Protein AF-A0A9E2U8G6-F1 (afdb_monomer)

Sequence (131 aa):
MFPAGPPAAVTLYTIAPEKMLGWTRAPSREARPFLPARYAEIPEIGRLTGRGNTVNLESVVRLTPDLVLDVGDTTATYVSLADRVQEQTGVPAVLIGGRLIATPTTLRTVGAVVGASERAEALARYAEAVL

Mean predicted aligned error: 2.91 Å

Foldseek 3Di:
DEEQDQVSQVLCCQQPLVLYQAHLDQQDPVCCVVDDVVSSPRHNLHHNDDDPGDDDLVSVLVSVHQEYEYEDDPDPVVVVSQVCSCVVNVHHYDYHYHDLVCQLVRLCVVCVVVVRNVSSNVVSVVSVVPD

Secondary structure (DSSP, 8-state):
-EE-SHHHHHHHHHH-GGG---BSSPPPTTTGGGS-HHHHTSPB---SSSSS----HHHHHHT--S-EEEEE---HHHHHHHHHHHHHH-S-EEEEE--GGGHHHHHHHHHHHTT-HHHHHHHHHHHHHH-

Structure (mmCIF, N/CA/C/O backbone):
data_AF-A0A9E2U8G6-F1
#
_entry.id   AF-A0A9E2U8G6-F1
#
loop_
_atom_site.group_PDB
_atom_site.id
_atom_site.type_symbol
_atom_site.label_atom_id
_atom_site.label_alt_id
_atom_site.label_comp_id
_atom_site.label_asym_id
_atom_site.label_entity_id
_atom_site.label_seq_id
_atom_site.pdbx_PDB_ins_code
_atom_site.Cartn_x
_atom_site.Cartn_y
_atom_site.Cartn_z
_atom_site.occupancy
_atom_site.B_iso_or_equiv
_atom_site.auth_seq_id
_atom_site.auth_comp_id
_atom_site.auth_asym_id
_atom_site.auth_atom_id
_atom_site.pdbx_PDB_model_num
ATOM 1 N N . MET A 1 1 ? -9.828 -2.279 -1.441 1.00 96.31 1 MET A N 1
ATOM 2 C CA . MET A 1 1 ? -8.820 -1.848 -0.441 1.00 96.31 1 MET A CA 1
ATOM 3 C C . MET A 1 1 ? -8.603 -0.345 -0.504 1.00 96.31 1 MET A C 1
ATOM 5 O O . MET A 1 1 ? -8.528 0.218 -1.596 1.00 96.31 1 MET A O 1
ATOM 9 N N . PHE A 1 2 ? -8.504 0.292 0.662 1.00 97.75 2 PHE A N 1
ATOM 10 C CA . PHE A 1 2 ? -8.255 1.725 0.815 1.00 97.75 2 PHE A CA 1
ATOM 11 C C . PHE A 1 2 ? -6.766 1.970 1.130 1.00 97.75 2 PHE A C 1
ATOM 13 O O . PHE A 1 2 ? -6.317 1.579 2.210 1.00 97.75 2 PHE A O 1
ATOM 20 N N . PRO A 1 3 ? -5.977 2.593 0.236 1.00 97.44 3 PRO A N 1
ATOM 21 C CA . PRO A 1 3 ? -4.623 3.024 0.569 1.00 97.44 3 PRO A CA 1
ATOM 22 C C . PRO A 1 3 ? -4.654 4.267 1.472 1.00 97.44 3 PRO A C 1
ATOM 24 O O . PRO A 1 3 ? -5.144 5.324 1.084 1.00 97.44 3 PRO A O 1
ATOM 27 N N . ALA A 1 4 ? -4.111 4.154 2.681 1.00 96.62 4 ALA A N 1
ATOM 28 C CA . ALA A 1 4 ? -4.184 5.194 3.703 1.00 96.62 4 ALA A CA 1
ATOM 29 C C . ALA A 1 4 ? -3.291 6.410 3.404 1.00 96.62 4 ALA A C 1
ATOM 31 O O . ALA A 1 4 ? -3.631 7.532 3.790 1.00 96.62 4 ALA A O 1
ATOM 32 N N . GLY A 1 5 ? -2.189 6.197 2.681 1.00 95.75 5 GLY A N 1
ATOM 33 C CA . GLY A 1 5 ? -1.211 7.220 2.326 1.00 95.75 5 GLY A CA 1
ATOM 34 C C . GLY A 1 5 ? -0.553 6.985 0.957 1.00 95.75 5 GLY A C 1
ATOM 35 O O . GLY A 1 5 ? -0.708 5.915 0.359 1.00 95.75 5 GLY A O 1
ATOM 36 N N . PRO A 1 6 ? 0.189 7.979 0.422 1.00 94.94 6 PRO A N 1
ATOM 37 C CA . PRO A 1 6 ? 0.772 7.894 -0.919 1.00 94.94 6 PRO A CA 1
ATOM 38 C C . PRO A 1 6 ? 1.689 6.681 -1.172 1.00 94.94 6 PRO A C 1
ATOM 40 O O . PRO A 1 6 ? 1.550 6.074 -2.236 1.00 94.94 6 PRO A O 1
ATOM 43 N N . PRO A 1 7 ? 2.584 6.262 -0.249 1.00 95.81 7 PRO A N 1
ATOM 44 C CA . PRO A 1 7 ? 3.406 5.074 -0.488 1.00 95.81 7 PRO A CA 1
ATOM 45 C C . PRO A 1 7 ? 2.568 3.793 -0.562 1.00 95.81 7 PRO A C 1
ATOM 47 O O . PRO A 1 7 ? 2.856 2.922 -1.384 1.00 95.81 7 PRO A O 1
ATOM 50 N N . ALA A 1 8 ? 1.493 3.699 0.227 1.00 97.56 8 ALA A N 1
ATOM 51 C CA . ALA A 1 8 ? 0.561 2.579 0.167 1.00 97.56 8 ALA A CA 1
ATOM 52 C C . ALA A 1 8 ? -0.173 2.524 -1.177 1.00 97.56 8 ALA A C 1
ATOM 54 O O . ALA A 1 8 ? -0.282 1.450 -1.761 1.00 97.56 8 ALA A O 1
ATOM 55 N N . ALA A 1 9 ? -0.612 3.673 -1.705 1.00 97.00 9 ALA A N 1
ATOM 56 C CA . ALA A 1 9 ? -1.281 3.749 -3.004 1.00 97.00 9 ALA A CA 1
ATOM 57 C C . ALA A 1 9 ? -0.374 3.265 -4.144 1.00 97.00 9 ALA A C 1
ATOM 59 O O . ALA A 1 9 ? -0.783 2.431 -4.947 1.00 97.00 9 ALA A O 1
ATOM 60 N N . VAL A 1 10 ? 0.880 3.727 -4.183 1.00 95.81 10 VAL A N 1
ATOM 61 C CA . VAL A 1 10 ? 1.852 3.294 -5.202 1.00 95.81 10 VAL A CA 1
ATOM 62 C C . VAL A 1 10 ? 2.189 1.807 -5.051 1.00 95.81 10 VAL A C 1
ATOM 64 O O . VAL A 1 10 ? 2.236 1.074 -6.039 1.00 95.81 10 VAL A O 1
ATOM 67 N N . THR A 1 11 ? 2.378 1.331 -3.819 1.00 97.75 11 THR A N 1
ATOM 68 C CA . THR A 1 11 ? 2.695 -0.081 -3.559 1.00 97.75 11 THR A CA 1
ATOM 69 C C . THR A 1 11 ? 1.533 -0.990 -3.967 1.00 97.75 11 THR A C 1
ATOM 71 O O . THR A 1 11 ? 1.732 -1.961 -4.692 1.00 97.75 11 THR A O 1
ATOM 74 N N . LEU A 1 12 ? 0.301 -0.641 -3.592 1.00 97.75 12 LEU A N 1
ATOM 75 C CA . LEU A 1 12 ? -0.887 -1.400 -3.974 1.00 97.75 12 LEU A CA 1
ATOM 76 C C . LEU A 1 12 ? -1.118 -1.366 -5.488 1.00 97.75 12 LEU A C 1
ATOM 78 O O . LEU A 1 12 ? -1.393 -2.405 -6.077 1.00 97.75 12 LEU A O 1
ATOM 82 N N . TYR A 1 13 ? -0.934 -0.211 -6.131 1.00 97.25 13 TYR A N 1
ATOM 83 C CA . TYR A 1 13 ? -1.040 -0.084 -7.585 1.00 97.25 13 TYR A CA 1
ATOM 84 C C . TYR A 1 13 ? -0.048 -0.986 -8.338 1.00 97.25 13 TYR A C 1
ATOM 86 O O . TYR A 1 13 ? -0.385 -1.548 -9.376 1.00 97.25 13 TYR A O 1
ATOM 94 N N . THR A 1 14 ? 1.180 -1.145 -7.842 1.00 96.31 14 THR A N 1
ATOM 95 C CA . THR A 1 14 ? 2.191 -1.971 -8.530 1.00 96.31 14 THR A CA 1
ATOM 96 C C . THR A 1 14 ? 1.958 -3.478 -8.362 1.00 96.31 14 THR A C 1
ATOM 98 O O . THR A 1 14 ? 2.340 -4.255 -9.249 1.00 96.31 14 THR A O 1
ATOM 101 N N . ILE A 1 15 ? 1.322 -3.883 -7.255 1.00 98.06 15 ILE A N 1
ATOM 102 C CA . ILE A 1 15 ? 1.067 -5.284 -6.893 1.00 98.06 15 ILE A CA 1
ATOM 103 C C . ILE A 1 15 ? -0.313 -5.771 -7.361 1.00 98.06 15 ILE A C 1
ATOM 105 O O . ILE A 1 15 ? -0.395 -6.832 -7.971 1.00 98.06 15 ILE A O 1
ATOM 109 N N . ALA A 1 16 ? -1.378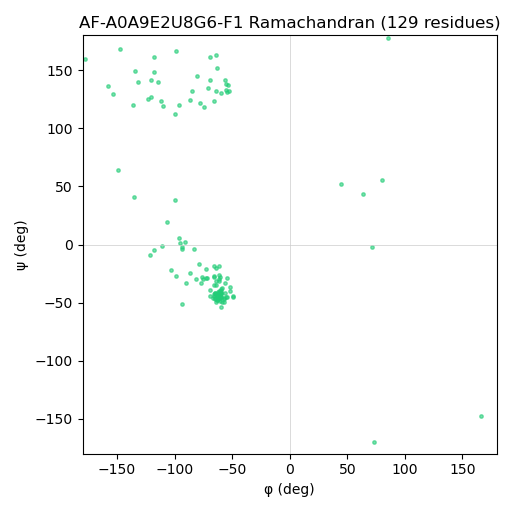 -5.032 -7.048 1.00 97.62 16 ALA A N 1
ATOM 110 C CA . ALA A 1 16 ? -2.773 -5.442 -7.239 1.00 97.62 16 ALA A CA 1
ATOM 111 C C . ALA A 1 16 ? -3.682 -4.221 -7.511 1.00 97.62 16 ALA A C 1
ATOM 113 O O . ALA A 1 16 ? -4.546 -3.885 -6.690 1.00 97.62 16 ALA A O 1
ATOM 114 N N . PRO A 1 17 ? -3.483 -3.502 -8.632 1.00 96.38 17 PRO A N 1
ATOM 115 C CA . PRO A 1 17 ? -4.207 -2.262 -8.922 1.00 96.38 17 PRO A CA 1
ATOM 116 C C . PRO A 1 17 ? -5.727 -2.450 -9.020 1.00 96.38 17 PRO A C 1
ATOM 118 O O . PRO A 1 17 ? -6.481 -1.534 -8.713 1.00 96.38 17 PRO A O 1
ATOM 121 N N . GLU A 1 18 ? -6.194 -3.638 -9.399 1.00 96.25 18 GLU A N 1
ATOM 122 C CA . GLU A 1 18 ? -7.610 -4.014 -9.445 1.00 96.25 18 GLU A CA 1
ATOM 123 C C . GLU A 1 18 ? -8.289 -4.066 -8.068 1.00 96.25 18 GLU A C 1
ATOM 125 O O . GLU A 1 18 ? -9.513 -4.008 -7.992 1.00 96.25 18 GLU A O 1
ATOM 130 N N . LYS A 1 19 ? -7.516 -4.153 -6.977 1.00 96.94 19 LYS A N 1
ATOM 131 C CA . LYS A 1 19 ? -8.035 -4.179 -5.598 1.00 96.94 19 LYS A CA 1
ATOM 132 C C . LYS A 1 19 ? -8.088 -2.790 -4.964 1.00 96.94 19 LYS A C 1
ATOM 134 O O . LYS A 1 19 ? -8.538 -2.651 -3.823 1.00 96.94 19 LYS A O 1
ATOM 139 N N . MET A 1 20 ? -7.614 -1.760 -5.660 1.00 96.19 20 MET A N 1
ATOM 140 C CA . MET A 1 20 ? -7.542 -0.394 -5.153 1.00 96.19 20 MET A CA 1
ATOM 141 C C . MET A 1 20 ? -8.861 0.348 -5.394 1.00 96.19 20 MET A C 1
ATOM 143 O O . MET A 1 20 ? -9.313 0.461 -6.527 1.00 96.19 20 MET A O 1
ATOM 147 N N . LEU A 1 21 ? -9.463 0.889 -4.330 1.00 96.88 21 LEU A N 1
ATOM 148 C CA . LEU A 1 21 ? -10.710 1.664 -4.436 1.00 96.88 21 LEU A CA 1
ATOM 149 C C . LEU A 1 21 ? -10.509 3.034 -5.090 1.00 96.88 21 LEU A C 1
ATOM 151 O O . LEU A 1 21 ? -11.439 3.594 -5.663 1.00 96.88 21 LEU A O 1
ATOM 155 N N . GLY A 1 22 ? -9.315 3.601 -4.948 1.00 96.31 22 GLY A N 1
ATOM 156 C CA . GLY A 1 22 ? -9.067 4.989 -5.284 1.00 96.31 22 GLY A CA 1
ATOM 157 C C . GLY A 1 22 ? -7.619 5.397 -5.078 1.00 96.31 22 GLY A C 1
ATOM 158 O O . GLY A 1 22 ? -6.886 4.778 -4.304 1.00 96.31 22 GLY A O 1
ATOM 159 N N . TRP A 1 23 ? -7.224 6.478 -5.737 1.00 96.56 23 TRP A N 1
ATOM 160 C CA . TRP A 1 23 ? -5.959 7.144 -5.476 1.00 96.56 23 TRP A CA 1
ATOM 161 C C . TRP A 1 23 ? -6.056 8.054 -4.256 1.00 96.56 23 TRP A C 1
ATOM 163 O O . TRP A 1 23 ? -7.042 8.767 -4.069 1.00 96.56 23 TRP A O 1
ATOM 173 N N . THR A 1 24 ? -4.969 8.140 -3.489 1.00 94.81 24 THR A N 1
ATOM 174 C CA . THR A 1 24 ? -4.844 9.158 -2.434 1.00 94.81 24 THR A CA 1
ATOM 175 C C . THR A 1 24 ? -4.788 10.579 -2.980 1.00 94.81 24 THR A C 1
ATOM 177 O O . THR A 1 24 ? -5.115 11.535 -2.284 1.00 94.81 24 THR A O 1
ATOM 180 N N . ARG A 1 25 ? -4.311 10.704 -4.219 1.00 92.56 25 ARG A N 1
ATOM 181 C CA . ARG A 1 25 ? -4.324 11.901 -5.055 1.00 92.56 25 ARG A CA 1
ATOM 182 C C . ARG A 1 25 ? -4.314 11.43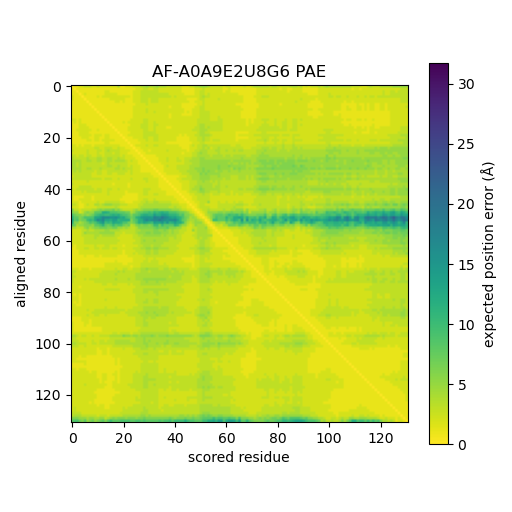3 -6.504 1.00 92.56 25 ARG A C 1
ATOM 184 O O . ARG A 1 25 ? -3.463 10.611 -6.845 1.00 92.56 25 ARG A O 1
ATOM 191 N N . ALA A 1 26 ? -5.221 11.932 -7.333 1.00 92.62 26 ALA A N 1
ATOM 192 C CA . ALA A 1 26 ? -5.306 11.535 -8.729 1.00 92.62 26 ALA A CA 1
ATOM 193 C C . ALA A 1 26 ? -3.962 11.760 -9.452 1.00 92.62 26 ALA A C 1
ATOM 195 O O . ALA A 1 26 ? -3.301 12.784 -9.221 1.00 92.62 26 ALA A O 1
ATOM 196 N N . PRO A 1 27 ? -3.562 10.848 -10.358 1.00 93.19 27 PRO A N 1
ATOM 197 C CA . PRO A 1 27 ? -2.413 11.063 -11.222 1.00 93.19 27 PRO A CA 1
ATOM 198 C C . PRO A 1 27 ? -2.552 12.379 -11.990 1.00 93.19 27 PRO A C 1
ATOM 200 O O . PRO A 1 27 ? -3.597 12.661 -12.593 1.00 93.19 27 PRO A O 1
ATOM 203 N N . SER A 1 28 ? -1.488 13.186 -11.972 1.00 93.56 28 SER A N 1
ATOM 204 C CA . SER A 1 28 ? -1.4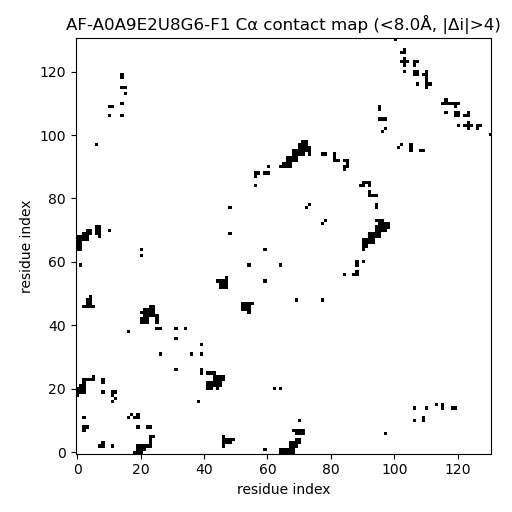61 14.461 -12.689 1.00 93.56 28 SER A CA 1
ATOM 205 C C . SER A 1 28 ? -1.569 14.245 -14.198 1.00 93.56 28 SER A C 1
ATOM 207 O O . SER A 1 28 ? -1.325 13.147 -14.705 1.00 93.56 28 SER A O 1
ATOM 209 N N . ARG A 1 29 ? -1.900 15.303 -14.945 1.00 93.56 29 ARG A N 1
ATOM 210 C CA . ARG A 1 29 ? -2.016 15.236 -16.409 1.00 93.56 29 ARG A CA 1
ATOM 211 C C . ARG A 1 29 ? -0.729 14.727 -17.067 1.00 93.56 29 ARG A C 1
ATOM 213 O O . ARG A 1 29 ? -0.804 14.019 -18.063 1.00 93.56 29 ARG A O 1
ATOM 220 N N . GLU A 1 30 ? 0.417 15.047 -16.482 1.00 94.69 30 GLU A N 1
ATOM 221 C CA . GLU A 1 30 ? 1.750 14.642 -16.926 1.00 94.69 30 GLU A CA 1
ATOM 222 C C . GLU A 1 30 ? 2.058 13.176 -16.596 1.00 94.69 30 GLU A C 1
ATOM 224 O O . GLU A 1 30 ? 2.805 12.537 -17.327 1.00 94.69 30 GLU A O 1
ATOM 229 N N . ALA A 1 31 ? 1.479 12.628 -15.522 1.00 92.19 31 ALA A N 1
ATOM 230 C CA . ALA A 1 31 ? 1.674 11.235 -15.120 1.00 92.19 31 ALA A CA 1
ATOM 231 C C . ALA A 1 31 ? 0.778 10.258 -15.901 1.00 92.19 31 ALA A C 1
ATOM 233 O O . ALA A 1 31 ? 1.162 9.111 -16.126 1.00 92.19 31 ALA A O 1
ATOM 234 N N . ARG A 1 32 ? -0.411 10.703 -16.335 1.00 92.06 32 ARG A N 1
ATOM 235 C CA . ARG A 1 32 ? -1.407 9.862 -17.031 1.00 92.06 32 ARG A CA 1
ATOM 236 C C . ARG A 1 32 ? -0.864 9.086 -18.243 1.00 92.06 32 ARG A C 1
ATOM 238 O O . ARG A 1 32 ? -1.225 7.920 -18.353 1.00 92.06 32 ARG A O 1
ATOM 245 N N . PRO A 1 33 ? 0.010 9.639 -19.110 1.00 94.44 33 PRO A N 1
ATOM 246 C CA . PRO A 1 33 ? 0.578 8.891 -20.236 1.00 94.44 33 PRO A CA 1
ATOM 247 C C . PRO A 1 33 ? 1.409 7.662 -19.840 1.00 94.44 33 PRO A C 1
ATOM 249 O O . PRO A 1 33 ? 1.625 6.786 -20.671 1.00 94.44 33 PRO A O 1
ATOM 252 N N . PHE A 1 34 ? 1.869 7.581 -18.588 1.00 93.38 34 PHE A N 1
ATOM 253 C CA . PHE A 1 34 ? 2.680 6.472 -18.075 1.00 93.38 34 PHE A CA 1
ATOM 254 C C . PHE A 1 34 ? 1.851 5.398 -17.357 1.00 93.38 34 PHE A C 1
ATOM 256 O O . PHE A 1 34 ? 2.404 4.425 -16.845 1.00 93.38 34 PHE A O 1
ATOM 263 N N . LEU A 1 35 ? 0.528 5.564 -17.300 1.00 94.00 35 LEU A N 1
ATOM 264 C CA . LEU A 1 35 ? -0.394 4.653 -16.634 1.00 94.00 35 LEU A CA 1
ATOM 265 C C . LEU A 1 35 ? -1.402 4.108 -17.653 1.00 94.00 35 LEU A C 1
ATOM 267 O O . LEU A 1 35 ? -1.888 4.859 -18.499 1.00 94.00 35 LEU A O 1
ATOM 271 N N . PRO A 1 36 ? -1.794 2.824 -17.569 1.00 95.38 36 PRO A N 1
ATOM 272 C CA . PRO A 1 36 ? -2.955 2.348 -18.306 1.00 95.38 36 PRO A CA 1
ATOM 273 C C . PRO A 1 36 ? -4.185 3.197 -17.958 1.00 95.38 36 PRO A C 1
ATOM 275 O O . PRO A 1 36 ? -4.460 3.412 -16.776 1.00 95.38 36 PRO A O 1
ATOM 278 N N . ALA A 1 37 ? -4.944 3.631 -18.971 1.00 92.69 37 ALA A N 1
ATOM 279 C CA . ALA A 1 37 ? -6.075 4.556 -18.803 1.00 92.69 37 ALA A CA 1
ATOM 280 C C . ALA A 1 37 ? -7.045 4.119 -17.691 1.00 92.69 37 ALA A C 1
ATOM 282 O O . ALA A 1 37 ? -7.349 4.900 -16.795 1.00 92.69 37 ALA A O 1
ATOM 283 N N . ARG A 1 38 ? -7.395 2.823 -17.656 1.00 94.31 38 ARG A N 1
ATOM 284 C CA . ARG A 1 38 ? -8.273 2.230 -16.630 1.00 94.31 38 ARG 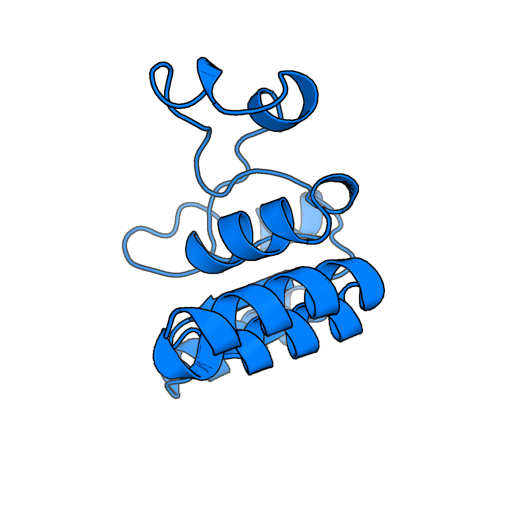A CA 1
ATOM 285 C C . ARG A 1 38 ? -7.826 2.468 -15.183 1.00 94.31 38 ARG A C 1
ATOM 287 O O . ARG A 1 38 ? -8.661 2.476 -14.292 1.00 94.31 38 ARG A O 1
ATOM 294 N N . TYR A 1 39 ? -6.526 2.626 -14.937 1.00 94.69 39 TYR A N 1
ATOM 295 C CA . TYR A 1 39 ? -5.990 2.893 -13.602 1.00 94.69 39 TYR A CA 1
ATOM 296 C C . TYR A 1 39 ? -5.707 4.376 -13.379 1.00 94.69 39 TYR A C 1
ATOM 298 O O . TYR A 1 39 ? -5.774 4.847 -12.249 1.00 94.69 39 TYR A O 1
ATOM 306 N N . ALA A 1 40 ? -5.426 5.128 -14.443 1.00 93.50 40 ALA A N 1
ATOM 307 C CA . ALA A 1 40 ? -5.309 6.580 -14.382 1.00 93.50 40 ALA A CA 1
ATOM 308 C C . ALA A 1 40 ? -6.645 7.267 -14.035 1.00 93.50 40 ALA A C 1
ATOM 310 O O . ALA A 1 40 ? -6.642 8.352 -13.455 1.00 93.50 40 ALA A O 1
ATOM 311 N N . GLU A 1 41 ? -7.763 6.633 -14.395 1.00 92.69 41 GLU A N 1
ATOM 312 C CA . GLU A 1 41 ? -9.135 7.131 -14.217 1.00 92.69 41 GLU A CA 1
ATOM 313 C C . GLU A 1 41 ? -9.813 6.657 -12.923 1.00 92.69 41 GLU A C 1
ATOM 315 O O . GLU A 1 41 ? -10.931 7.078 -12.628 1.00 92.69 41 GLU A O 1
ATOM 320 N N . ILE A 1 42 ? -9.141 5.820 -12.124 1.00 94.06 42 ILE A N 1
ATOM 321 C CA . ILE A 1 42 ? -9.599 5.469 -10.773 1.00 94.06 42 ILE A CA 1
ATOM 322 C C . ILE A 1 42 ? -9.834 6.766 -9.966 1.00 94.06 42 ILE A C 1
ATOM 324 O O . ILE A 1 42 ? -9.009 7.685 -10.045 1.00 94.06 42 ILE A O 1
ATOM 328 N N . PRO A 1 43 ? -10.925 6.871 -9.182 1.00 94.50 43 PRO A N 1
ATOM 329 C CA . PRO A 1 43 ? -11.270 8.103 -8.477 1.00 94.50 43 PRO A CA 1
ATOM 330 C C . PRO A 1 43 ? -10.216 8.509 -7.443 1.00 94.50 43 PRO A C 1
ATOM 332 O O . PRO A 1 43 ? -9.538 7.673 -6.845 1.00 94.50 43 PRO A O 1
ATOM 335 N N . GLU A 1 44 ? -10.114 9.812 -7.185 1.00 95.50 44 GLU A N 1
ATOM 336 C CA . GLU A 1 44 ? -9.419 10.310 -6.001 1.00 95.50 44 GLU A CA 1
ATOM 337 C C . GLU A 1 44 ? -10.325 10.137 -4.782 1.00 95.50 44 GLU A C 1
ATOM 339 O O . GLU A 1 44 ? -11.431 10.672 -4.743 1.00 95.50 44 GLU A O 1
ATOM 344 N N . ILE A 1 45 ? -9.843 9.396 -3.789 1.00 95.00 45 ILE A N 1
ATOM 345 C CA . ILE A 1 45 ? -10.557 9.146 -2.530 1.00 95.00 45 ILE A CA 1
ATOM 346 C C . ILE A 1 45 ? -9.893 9.833 -1.336 1.00 95.00 45 ILE A C 1
ATOM 348 O O . ILE A 1 45 ? -10.404 9.735 -0.227 1.00 95.00 45 ILE A O 1
ATOM 352 N N . GLY A 1 46 ? -8.773 10.528 -1.565 1.00 93.88 46 GLY A N 1
ATOM 353 C CA . GLY A 1 46 ? -7.987 11.221 -0.549 1.00 93.88 46 GLY A CA 1
ATOM 354 C C . GLY A 1 46 ? -7.185 10.280 0.360 1.00 93.88 46 GLY A C 1
ATOM 355 O O . GLY A 1 46 ? -7.038 9.092 0.084 1.00 93.88 46 GLY A O 1
ATOM 356 N N . ARG A 1 47 ? -6.610 10.817 1.442 1.00 93.44 47 ARG A N 1
ATOM 357 C CA . ARG A 1 47 ? -5.710 10.076 2.345 1.00 93.44 47 ARG A CA 1
ATOM 358 C C . ARG A 1 47 ? -6.016 10.298 3.821 1.00 93.44 47 ARG A C 1
ATOM 360 O O . ARG A 1 47 ? -6.417 11.395 4.222 1.00 93.44 47 ARG A O 1
ATOM 367 N N . LEU A 1 48 ? -5.727 9.268 4.612 1.00 92.31 48 LEU A N 1
ATOM 368 C CA . LEU A 1 48 ? -5.797 9.268 6.073 1.00 92.31 48 LEU A CA 1
ATOM 369 C C . LEU A 1 48 ? -4.480 9.698 6.725 1.00 92.31 48 LEU A C 1
ATOM 371 O O . LEU A 1 48 ? -4.508 10.314 7.790 1.00 92.31 48 LEU A O 1
ATOM 375 N N . THR A 1 49 ? -3.336 9.378 6.110 1.00 87.56 49 THR A N 1
ATOM 376 C CA . THR A 1 49 ? -2.015 9.537 6.737 1.00 87.56 49 THR A CA 1
ATOM 377 C C . THR A 1 49 ? -1.107 10.523 5.995 1.00 87.56 49 THR A C 1
ATOM 379 O O . THR A 1 49 ? -1.324 10.885 4.832 1.00 87.56 49 THR A O 1
ATOM 382 N N . GLY A 1 50 ? -0.081 11.003 6.707 1.00 81.62 50 GLY A N 1
ATOM 383 C CA . GLY A 1 50 ? 0.872 12.005 6.230 1.00 81.62 50 GLY A CA 1
ATOM 384 C C . GLY A 1 50 ? 0.411 13.457 6.417 1.00 81.62 50 GLY A C 1
ATOM 385 O O . GLY A 1 50 ? -0.678 13.749 6.909 1.00 81.62 50 GLY A O 1
ATOM 386 N N . ARG A 1 51 ? 1.273 14.410 6.034 1.00 74.00 51 ARG A N 1
ATOM 387 C CA . ARG A 1 51 ? 0.972 15.849 6.141 1.00 74.00 51 ARG A CA 1
ATOM 388 C C . ARG A 1 51 ? -0.163 16.239 5.207 1.00 74.00 51 ARG A C 1
ATOM 390 O O . ARG A 1 51 ? 0.004 16.094 4.002 1.00 74.00 51 ARG A O 1
ATOM 397 N N . GLY A 1 52 ? -1.234 16.820 5.744 1.00 69.69 52 GLY A N 1
ATOM 398 C CA . GLY A 1 52 ? -2.410 17.240 4.980 1.00 69.69 52 GLY A CA 1
ATOM 399 C C . GLY A 1 52 ? -3.332 16.065 4.677 1.00 69.69 52 GLY A C 1
ATOM 400 O O . GLY A 1 52 ? -3.582 15.782 3.502 1.00 69.69 52 GLY A O 1
ATOM 401 N N . ASN A 1 53 ? -3.762 15.350 5.721 1.00 76.69 53 ASN A N 1
ATOM 402 C CA . ASN A 1 53 ? -4.848 14.381 5.614 1.00 76.69 53 ASN A CA 1
ATOM 403 C C . ASN A 1 53 ? -6.092 15.080 5.045 1.00 76.69 53 ASN A C 1
ATOM 405 O O . ASN A 1 53 ? -6.384 16.228 5.372 1.00 76.69 53 ASN A O 1
ATOM 409 N N . THR A 1 54 ? -6.784 14.415 4.130 1.00 77.94 54 THR A N 1
ATOM 410 C CA . THR A 1 54 ? -7.902 15.025 3.389 1.00 77.94 54 THR A CA 1
ATOM 411 C C . THR A 1 54 ? -9.226 14.324 3.647 1.00 77.94 54 THR A C 1
ATOM 413 O O . THR A 1 54 ? -10.261 14.780 3.173 1.00 77.94 54 THR A O 1
ATOM 416 N N . VAL A 1 55 ? -9.201 13.224 4.403 1.00 85.62 55 VAL A N 1
ATOM 417 C CA . VAL A 1 55 ? -10.328 12.307 4.569 1.00 85.62 55 VAL A CA 1
ATOM 418 C C . VAL A 1 55 ? -10.540 12.018 6.048 1.00 85.62 55 VAL A C 1
ATOM 420 O O . VAL A 1 55 ? -9.583 11.839 6.802 1.00 85.62 55 VAL A O 1
ATOM 423 N N . ASN A 1 56 ? -11.806 11.964 6.457 1.00 88.56 56 ASN A N 1
ATOM 424 C CA . ASN A 1 56 ? -12.218 11.529 7.788 1.00 88.56 56 ASN A CA 1
ATOM 425 C C . ASN A 1 56 ? -12.669 10.056 7.772 1.00 88.56 56 ASN A C 1
ATOM 427 O O . ASN A 1 56 ? -12.909 9.471 6.718 1.00 88.56 56 ASN A O 1
ATOM 431 N N . LEU A 1 57 ? -12.814 9.447 8.949 1.00 90.25 57 LEU A N 1
ATOM 432 C CA . LEU A 1 57 ? -13.161 8.025 9.055 1.00 90.25 57 LEU A CA 1
ATOM 433 C C . LEU A 1 57 ? -14.547 7.692 8.482 1.00 90.25 57 LEU A C 1
ATOM 435 O O . LEU A 1 57 ? -14.726 6.622 7.913 1.00 90.25 57 LEU A O 1
ATOM 439 N N . GLU A 1 58 ? -15.505 8.618 8.556 1.00 89.50 58 GLU A N 1
ATOM 440 C CA . GLU A 1 58 ? -16.840 8.425 7.975 1.00 89.50 58 GLU A CA 1
ATOM 441 C C . GLU A 1 58 ? -16.773 8.229 6.453 1.00 89.50 58 GLU A C 1
ATOM 443 O O . GLU A 1 58 ? -17.434 7.353 5.896 1.00 89.50 58 GLU A O 1
ATOM 448 N N . SER A 1 59 ? -15.926 9.006 5.777 1.00 89.50 59 SER A N 1
ATOM 449 C CA . SER A 1 59 ? -15.714 8.886 4.333 1.00 89.50 59 SER A CA 1
ATOM 450 C C . SER A 1 59 ? -15.098 7.537 3.961 1.00 89.50 59 SER A C 1
ATOM 452 O O . SER A 1 59 ? -15.459 6.964 2.938 1.00 89.50 59 SER A O 1
ATOM 454 N N . VAL A 1 60 ? -14.217 6.994 4.808 1.00 91.81 60 VAL A N 1
ATOM 455 C CA . VAL A 1 60 ? -13.638 5.655 4.616 1.00 91.81 60 VAL A CA 1
ATOM 456 C C . VAL A 1 60 ? -14.711 4.581 4.749 1.00 91.81 60 VAL A C 1
ATOM 458 O O . VAL A 1 60 ? -14.812 3.723 3.879 1.00 91.81 60 VAL A O 1
ATOM 461 N N . VAL A 1 61 ? -15.558 4.655 5.779 1.00 93.56 61 VAL A N 1
ATOM 462 C CA . VAL A 1 61 ? -16.656 3.694 5.991 1.00 93.56 61 VAL A CA 1
ATOM 463 C C . VAL A 1 61 ? -17.631 3.687 4.811 1.00 93.56 61 VAL A C 1
ATOM 465 O O . VAL A 1 61 ? -18.050 2.621 4.368 1.00 93.56 61 VAL A O 1
ATOM 468 N N . ARG A 1 62 ? -17.946 4.859 4.240 1.00 94.44 62 ARG A N 1
ATOM 469 C CA . ARG A 1 62 ? -18.829 4.983 3.063 1.00 94.44 62 ARG A CA 1
ATOM 470 C C . ARG A 1 62 ? -18.298 4.273 1.816 1.00 94.44 62 ARG A C 1
ATOM 472 O O . ARG A 1 62 ? -19.095 3.887 0.968 1.00 94.44 62 ARG A O 1
ATOM 479 N N . LEU A 1 63 ? -16.980 4.109 1.699 1.00 94.94 63 LEU A N 1
ATOM 480 C CA . LEU A 1 63 ? -16.344 3.382 0.596 1.00 94.94 63 LEU A CA 1
ATOM 481 C C . LEU A 1 63 ? -16.327 1.862 0.811 1.00 94.94 63 LEU A C 1
ATOM 483 O O . LEU A 1 63 ? -15.843 1.141 -0.060 1.00 94.94 63 LEU A O 1
ATOM 487 N N . THR A 1 64 ? -16.797 1.395 1.973 1.00 95.75 64 THR A N 1
ATOM 488 C CA . THR A 1 64 ? -16.878 -0.021 2.361 1.00 95.75 64 THR A CA 1
ATOM 489 C C . THR A 1 64 ? -15.612 -0.828 2.026 1.00 95.75 64 THR A C 1
ATOM 491 O O . THR A 1 64 ? -15.703 -1.843 1.335 1.00 95.75 64 THR A O 1
ATOM 494 N N . PRO A 1 65 ? -14.406 -0.380 2.433 1.00 97.12 65 PRO A N 1
ATOM 495 C CA . PRO A 1 65 ? -13.190 -1.134 2.172 1.00 97.12 65 PRO A CA 1
ATOM 496 C C . PRO A 1 65 ? -13.141 -2.420 2.992 1.00 97.12 65 PRO A C 1
ATOM 498 O O . PRO A 1 65 ? -13.431 -2.410 4.182 1.00 97.12 65 PRO A O 1
ATOM 501 N N . ASP A 1 66 ? -12.633 -3.492 2.385 1.00 97.31 66 ASP A N 1
ATOM 502 C CA . ASP A 1 66 ? -12.314 -4.731 3.112 1.00 97.31 66 ASP A CA 1
ATOM 503 C C . ASP A 1 66 ? -11.057 -4.595 3.994 1.00 97.31 66 ASP A C 1
ATOM 505 O O . ASP A 1 66 ? -10.834 -5.382 4.908 1.00 97.31 66 ASP A O 1
ATOM 509 N N . LEU A 1 67 ? -10.199 -3.617 3.679 1.00 98.00 67 LEU A N 1
ATOM 510 C CA . LEU A 1 67 ? -8.911 -3.375 4.329 1.00 98.00 67 LEU A CA 1
ATOM 511 C C . LEU A 1 67 ? -8.470 -1.924 4.108 1.00 98.00 67 LEU A C 1
ATOM 513 O O . LEU A 1 67 ? -8.510 -1.426 2.972 1.00 98.00 67 LEU A O 1
ATOM 517 N N . VAL A 1 68 ? -7.970 -1.294 5.171 1.00 98.06 68 VAL A N 1
ATOM 518 C CA . VAL A 1 68 ? -7.155 -0.077 5.114 1.00 98.06 68 VAL A CA 1
ATOM 519 C C . VAL A 1 68 ? -5.680 -0.476 5.156 1.00 98.06 68 VAL A C 1
ATOM 521 O O . VAL A 1 68 ? -5.223 -1.101 6.110 1.00 98.06 68 VAL A O 1
ATOM 524 N N . LEU A 1 69 ? -4.932 -0.122 4.114 1.00 98.38 69 LEU A N 1
ATOM 525 C CA . LEU A 1 69 ? -3.512 -0.441 3.980 1.00 98.38 69 LEU A CA 1
ATOM 526 C C . LEU A 1 69 ? -2.683 0.835 4.082 1.00 98.38 69 LEU A C 1
ATOM 528 O O . LEU A 1 69 ? -2.859 1.736 3.263 1.00 98.38 69 LEU A O 1
ATOM 532 N N . ASP A 1 70 ? -1.735 0.884 5.012 1.00 97.69 70 ASP A N 1
ATOM 533 C CA . ASP A 1 70 ? -0.697 1.908 5.045 1.00 97.69 70 ASP A CA 1
ATOM 534 C C . ASP A 1 70 ? 0.705 1.311 4.887 1.00 97.69 70 ASP A C 1
ATOM 536 O O . ASP A 1 70 ? 0.995 0.190 5.311 1.00 97.69 70 ASP A O 1
ATOM 540 N N . VAL A 1 71 ? 1.585 2.089 4.264 1.00 97.88 71 VAL A N 1
ATOM 541 C CA . VAL A 1 71 ? 2.991 1.757 4.049 1.00 97.88 71 VAL A CA 1
ATOM 542 C C . VAL A 1 71 ? 3.805 3.000 4.369 1.00 97.88 71 VAL A C 1
ATOM 544 O O . VAL A 1 71 ? 3.629 4.042 3.738 1.00 97.88 71 VAL A O 1
ATOM 547 N N . GLY A 1 72 ? 4.710 2.904 5.337 1.00 95.88 72 GLY A N 1
ATOM 548 C CA . GLY A 1 72 ? 5.473 4.066 5.777 1.00 95.88 72 GLY A CA 1
ATOM 549 C C . GLY A 1 72 ? 6.201 3.854 7.095 1.00 95.88 72 GLY A C 1
ATOM 550 O O . GLY A 1 72 ? 6.668 2.753 7.396 1.00 95.88 72 GLY A O 1
ATOM 551 N N . ASP A 1 73 ? 6.331 4.930 7.862 1.00 94.50 73 ASP A N 1
ATOM 552 C CA . ASP A 1 73 ? 6.956 4.894 9.178 1.00 94.50 73 ASP A CA 1
ATOM 553 C C . ASP A 1 73 ? 6.064 4.165 10.187 1.00 94.50 73 ASP A C 1
ATOM 555 O O . ASP A 1 73 ? 4.874 4.439 10.307 1.00 94.50 73 ASP A O 1
ATOM 559 N N . THR A 1 74 ? 6.659 3.276 10.978 1.00 95.69 74 THR A N 1
ATOM 560 C CA . THR A 1 74 ? 5.963 2.499 12.017 1.00 95.69 74 THR A CA 1
ATOM 561 C C . THR A 1 74 ? 6.179 3.099 13.406 1.00 95.69 74 THR A C 1
ATOM 563 O O . THR A 1 74 ? 6.413 2.381 14.377 1.00 95.69 74 THR A O 1
ATOM 566 N N . THR A 1 75 ? 6.192 4.430 13.507 1.00 95.88 75 THR A N 1
ATOM 567 C CA . THR A 1 75 ? 6.295 5.113 14.805 1.00 95.88 75 THR A CA 1
ATOM 568 C C . THR A 1 75 ? 5.010 4.922 15.610 1.00 95.88 75 THR A C 1
ATOM 570 O O . THR A 1 75 ? 3.953 4.639 15.044 1.00 95.88 75 THR A O 1
ATOM 573 N N . ALA A 1 76 ? 5.075 5.141 16.928 1.00 96.38 76 ALA A N 1
ATOM 574 C CA . ALA A 1 76 ? 3.907 5.037 17.806 1.00 96.38 76 ALA A CA 1
ATOM 575 C C . ALA A 1 76 ? 2.713 5.868 17.301 1.00 96.38 76 ALA A C 1
ATOM 577 O O . ALA A 1 76 ? 1.579 5.415 17.367 1.00 96.38 76 ALA A O 1
ATOM 578 N N . THR A 1 77 ? 2.964 7.043 16.716 1.00 93.56 77 THR A N 1
ATOM 579 C CA . THR A 1 77 ? 1.917 7.890 16.130 1.00 93.56 77 THR A CA 1
ATOM 580 C C . THR A 1 77 ? 1.140 7.192 15.012 1.00 93.56 77 THR A C 1
ATOM 582 O O . THR A 1 77 ? -0.085 7.278 14.989 1.00 93.56 77 THR A O 1
ATOM 585 N N . TYR A 1 78 ? 1.823 6.507 14.090 1.00 94.50 78 TYR A N 1
ATOM 586 C CA . TYR A 1 78 ? 1.161 5.817 12.978 1.00 94.50 78 TYR A CA 1
ATOM 587 C C . TYR A 1 78 ? 0.521 4.499 13.413 1.00 94.50 78 TYR A C 1
ATOM 589 O O . TYR A 1 78 ? -0.552 4.169 12.918 1.00 94.50 78 TYR A O 1
ATOM 597 N N . VAL A 1 79 ? 1.121 3.797 14.380 1.00 97.00 79 VAL A N 1
ATOM 598 C CA . VAL A 1 79 ? 0.505 2.619 15.010 1.00 97.00 79 VAL A CA 1
ATOM 599 C C . VAL A 1 79 ? -0.820 3.011 15.667 1.00 97.00 79 VAL A C 1
ATOM 601 O O . VAL A 1 79 ? -1.860 2.487 15.287 1.00 97.00 79 VAL A O 1
ATOM 604 N N . SER A 1 80 ? -0.819 4.024 16.541 1.00 95.81 80 SER A N 1
ATOM 605 C CA . SER A 1 80 ? -2.046 4.495 17.195 1.00 95.81 80 SER A CA 1
ATOM 606 C C . SER A 1 80 ? -3.093 5.019 16.207 1.00 95.81 80 SER A C 1
ATOM 608 O O . SER A 1 80 ? -4.290 4.936 16.473 1.00 95.81 80 SER A O 1
ATOM 610 N N . LEU A 1 81 ? -2.672 5.568 15.062 1.00 94.12 81 LEU A N 1
ATOM 611 C CA . LEU A 1 81 ? -3.601 5.966 14.006 1.00 94.12 81 LEU A CA 1
ATOM 612 C C . LEU A 1 81 ? -4.252 4.749 13.337 1.00 94.12 81 LEU A C 1
ATOM 614 O O . LEU A 1 81 ? -5.462 4.770 13.127 1.00 94.12 81 LEU A O 1
ATOM 618 N N . ALA A 1 82 ? -3.480 3.705 13.024 1.00 96.38 82 ALA A N 1
ATOM 619 C CA . ALA A 1 82 ? -4.007 2.462 12.467 1.00 96.38 82 ALA A CA 1
ATOM 620 C C . ALA A 1 82 ? -4.984 1.782 13.442 1.00 96.38 82 ALA A C 1
ATOM 622 O 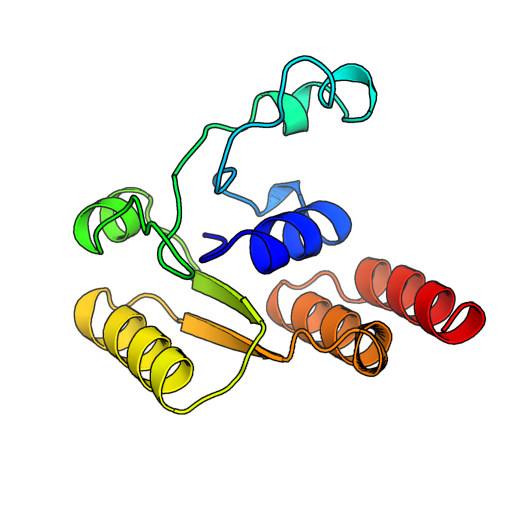O . ALA A 1 82 ? -6.093 1.434 13.035 1.00 96.38 82 ALA A O 1
ATOM 623 N N . ASP A 1 83 ? -4.625 1.700 14.727 1.00 97.62 83 ASP A N 1
ATOM 624 C CA . ASP A 1 83 ? -5.495 1.162 15.781 1.00 97.62 83 ASP A CA 1
ATOM 625 C C . ASP A 1 83 ? -6.816 1.936 15.844 1.00 97.62 83 ASP A C 1
ATOM 627 O O . ASP A 1 83 ? -7.895 1.354 15.742 1.00 97.62 83 ASP A O 1
ATOM 631 N N . ARG A 1 84 ? -6.746 3.273 15.888 1.00 95.50 84 ARG A N 1
ATOM 632 C CA . ARG A 1 84 ? -7.935 4.135 15.908 1.00 95.50 84 ARG A CA 1
ATOM 633 C C . ARG A 1 84 ? -8.820 3.945 14.676 1.00 95.50 84 ARG A C 1
ATOM 635 O O . ARG A 1 84 ? -10.044 3.966 14.803 1.00 95.50 84 ARG A O 1
ATOM 642 N N . VAL A 1 85 ? -8.228 3.826 13.484 1.00 95.62 85 VAL A N 1
ATOM 643 C CA . VAL A 1 85 ? -8.981 3.569 12.247 1.00 95.62 85 VAL A CA 1
ATOM 644 C C . VAL A 1 85 ? -9.751 2.262 12.393 1.00 95.62 85 VAL A C 1
ATOM 646 O O . VAL A 1 85 ? -10.958 2.251 12.162 1.00 95.62 85 VAL A O 1
ATOM 649 N N . GLN A 1 86 ? -9.089 1.191 12.827 1.00 97.44 86 GLN A N 1
ATOM 650 C CA . GLN A 1 86 ? -9.725 -0.110 12.995 1.00 97.44 86 GLN A CA 1
ATOM 651 C C . GLN A 1 86 ? -10.830 -0.086 14.057 1.00 97.44 86 GLN A C 1
ATOM 653 O O . GLN A 1 86 ? -11.944 -0.525 13.785 1.00 97.44 86 GLN A O 1
ATOM 658 N N . GLU A 1 87 ? -10.564 0.482 15.233 1.00 97.25 87 GLU A N 1
ATOM 659 C CA . GLU A 1 87 ? -11.528 0.563 16.338 1.00 97.25 87 GLU A CA 1
ATOM 660 C C . GLU A 1 87 ? -12.788 1.353 15.970 1.00 97.25 87 GLU A C 1
ATOM 662 O O . GLU A 1 87 ? -13.898 0.954 16.317 1.00 97.25 87 GLU A O 1
ATOM 667 N N . GLN A 1 88 ? -12.634 2.481 15.270 1.00 95.31 88 GLN A N 1
ATOM 668 C CA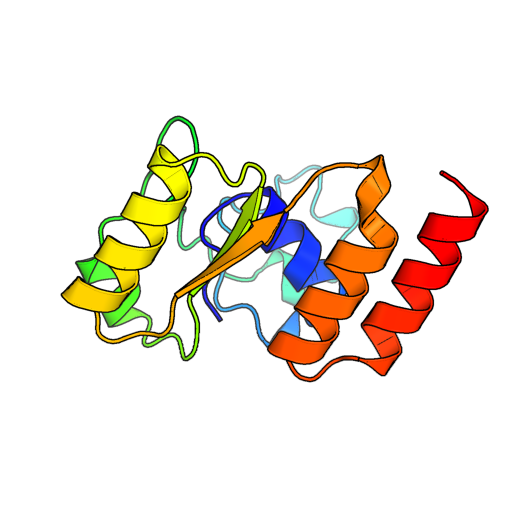 . GLN A 1 88 ? -13.750 3.387 14.983 1.00 95.31 88 GLN A CA 1
ATOM 669 C C . GLN A 1 88 ? -14.528 3.007 13.720 1.00 95.31 88 GLN A C 1
ATOM 671 O O . GLN A 1 88 ? -15.692 3.381 13.596 1.00 95.31 88 GLN A O 1
ATOM 676 N N . THR A 1 89 ? -13.903 2.299 12.775 1.00 9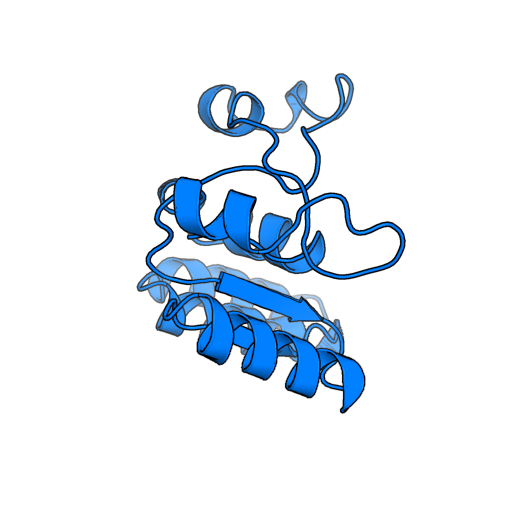5.25 89 THR A N 1
ATOM 677 C CA . THR A 1 89 ? -14.552 1.908 11.509 1.00 95.25 89 THR A CA 1
ATOM 678 C C . THR A 1 89 ? -14.986 0.446 11.474 1.00 95.25 89 THR A C 1
ATOM 680 O O . THR A 1 89 ? -15.839 0.094 10.665 1.00 95.25 89 THR A O 1
ATOM 683 N N . GLY A 1 90 ? -14.391 -0.413 12.308 1.00 96.56 90 GLY A N 1
ATOM 684 C CA . GLY A 1 90 ? -14.537 -1.868 12.232 1.00 96.56 90 GLY A CA 1
ATOM 685 C C . GLY A 1 90 ? -13.819 -2.510 11.037 1.00 96.56 90 GLY A C 1
ATOM 686 O O . GLY A 1 90 ? -13.844 -3.732 10.902 1.00 96.56 90 GLY A O 1
ATOM 687 N N . VAL A 1 91 ? -13.175 -1.719 10.173 1.00 97.31 91 VAL A N 1
ATOM 688 C CA . VAL A 1 91 ? -12.416 -2.218 9.023 1.00 97.31 91 VAL A CA 1
ATOM 689 C C . VAL A 1 91 ? -11.005 -2.592 9.477 1.00 97.31 91 VAL A C 1
ATOM 691 O O . VAL A 1 91 ? -10.354 -1.768 10.125 1.00 97.31 91 VAL A O 1
ATOM 694 N N . PRO A 1 92 ? -10.479 -3.775 9.109 1.00 97.81 92 PRO A N 1
ATOM 695 C CA . PRO A 1 92 ? -9.089 -4.122 9.378 1.00 97.81 92 PRO A CA 1
ATOM 696 C C . PRO A 1 92 ? -8.121 -3.044 8.8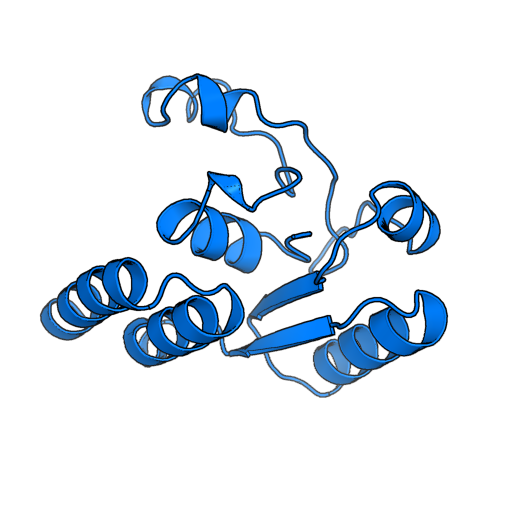73 1.00 97.81 92 PRO A C 1
ATOM 698 O O . PRO A 1 92 ? -8.223 -2.599 7.725 1.00 97.81 92 PRO A O 1
ATOM 701 N N . ALA A 1 93 ? -7.169 -2.637 9.714 1.00 97.75 93 ALA A N 1
ATOM 702 C CA . ALA A 1 93 ? -6.138 -1.665 9.356 1.00 97.75 93 ALA A CA 1
ATOM 703 C C . ALA A 1 93 ? -4.746 -2.281 9.513 1.00 97.75 93 ALA A C 1
ATOM 705 O O . ALA A 1 93 ? -4.401 -2.814 10.565 1.00 97.75 93 ALA A O 1
ATOM 706 N N . VAL A 1 94 ? -3.932 -2.205 8.460 1.00 97.81 94 VAL A N 1
ATOM 707 C CA . VAL A 1 94 ? -2.584 -2.784 8.428 1.00 97.81 94 VAL A CA 1
ATOM 708 C C . VAL A 1 94 ? -1.568 -1.700 8.100 1.00 97.81 94 VAL A C 1
ATOM 710 O O . VAL A 1 94 ? -1.673 -1.039 7.069 1.00 97.81 94 VAL A O 1
ATOM 713 N N . LEU A 1 95 ? -0.558 -1.556 8.959 1.00 98.12 95 LEU A N 1
ATOM 714 C CA . LEU A 1 95 ? 0.583 -0.663 8.767 1.00 98.12 95 LEU A CA 1
ATOM 715 C C . LEU A 1 95 ? 1.848 -1.488 8.517 1.00 98.12 95 LEU A C 1
ATOM 717 O O . LEU A 1 95 ? 2.270 -2.269 9.370 1.00 98.12 95 LEU A O 1
ATOM 721 N N . ILE A 1 96 ? 2.471 -1.301 7.354 1.00 98.25 96 ILE A N 1
ATOM 722 C CA . ILE A 1 96 ? 3.696 -2.006 6.959 1.00 98.25 96 ILE A CA 1
ATOM 723 C C . ILE A 1 96 ? 4.850 -1.008 6.837 1.00 98.25 96 ILE A C 1
ATOM 725 O O . ILE A 1 96 ? 4.696 0.099 6.325 1.00 98.25 96 ILE A O 1
ATOM 729 N N . GLY A 1 97 ? 6.040 -1.409 7.289 1.00 97.56 97 GLY A N 1
ATOM 730 C CA . GLY A 1 97 ? 7.243 -0.588 7.172 1.00 97.56 97 GLY A CA 1
ATOM 731 C C . GLY A 1 97 ? 7.587 -0.254 5.717 1.00 97.56 97 GLY A C 1
ATOM 732 O O . GLY A 1 97 ? 7.669 -1.145 4.877 1.00 97.56 97 GLY A O 1
ATOM 733 N N . GLY A 1 98 ? 7.829 1.026 5.432 1.00 95.06 98 GLY A N 1
ATOM 734 C CA . GLY A 1 98 ? 8.114 1.554 4.090 1.00 95.06 98 GLY A CA 1
ATOM 735 C C . GLY A 1 98 ? 9.574 1.952 3.842 1.00 95.06 98 GLY A C 1
ATOM 736 O O . GLY A 1 98 ? 9.841 2.757 2.953 1.00 95.06 98 GLY A O 1
ATOM 737 N N . ARG A 1 99 ? 10.531 1.454 4.640 1.00 95.75 99 ARG A N 1
ATOM 738 C CA . ARG A 1 99 ? 11.960 1.776 4.453 1.00 95.75 99 ARG A CA 1
ATOM 739 C C . ARG A 1 99 ? 12.451 1.234 3.112 1.00 95.75 99 ARG A C 1
ATOM 741 O O . ARG A 1 99 ? 12.281 0.050 2.845 1.00 95.75 99 ARG A O 1
ATOM 748 N N . LEU A 1 100 ? 13.155 2.060 2.334 1.00 94.31 100 LEU A N 1
ATOM 749 C CA . LEU A 1 100 ? 13.620 1.690 0.991 1.00 94.31 100 LEU A CA 1
ATOM 750 C C . LEU A 1 100 ? 14.464 0.405 0.982 1.00 94.31 100 LEU A C 1
ATOM 752 O O . LEU A 1 100 ? 14.199 -0.488 0.187 1.00 94.31 100 LEU A O 1
ATOM 756 N N . ILE A 1 101 ? 15.410 0.257 1.916 1.00 96.06 101 ILE A N 1
ATOM 757 C CA . ILE A 1 101 ? 16.245 -0.956 2.018 1.00 96.06 101 ILE A CA 1
ATOM 758 C C . ILE A 1 101 ? 15.438 -2.223 2.355 1.00 96.06 101 ILE A C 1
ATOM 760 O O . ILE A 1 101 ? 15.885 -3.336 2.119 1.00 96.06 101 ILE A O 1
ATOM 764 N N . ALA A 1 102 ? 14.232 -2.063 2.906 1.00 96.62 102 ALA A N 1
ATOM 765 C CA . ALA A 1 102 ? 13.330 -3.159 3.236 1.00 96.62 102 ALA A CA 1
ATOM 766 C C . ALA A 1 102 ? 12.282 -3.424 2.139 1.00 96.62 102 ALA A C 1
ATOM 768 O O . ALA A 1 102 ? 11.414 -4.271 2.344 1.00 96.62 102 ALA A O 1
ATOM 769 N N . THR A 1 103 ? 12.362 -2.747 0.984 1.00 97.75 103 THR A N 1
ATOM 770 C CA . THR A 1 103 ? 11.387 -2.863 -0.117 1.00 97.75 103 THR A CA 1
ATOM 771 C C . THR A 1 103 ? 11.069 -4.311 -0.503 1.00 97.75 103 THR A C 1
ATOM 773 O O . THR A 1 103 ? 9.881 -4.608 -0.623 1.00 97.75 103 THR A O 1
ATOM 776 N N . PRO A 1 104 ? 12.035 -5.246 -0.639 1.00 98.31 104 PRO A N 1
ATOM 777 C CA . PRO A 1 104 ? 11.708 -6.637 -0.959 1.00 98.31 104 PRO A CA 1
ATOM 778 C C . PRO A 1 104 ? 10.761 -7.276 0.061 1.00 98.31 104 PRO A C 1
AT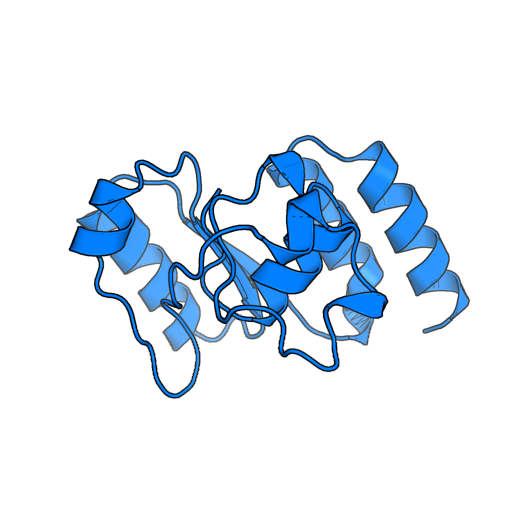OM 780 O O . PRO A 1 104 ? 9.752 -7.882 -0.298 1.00 98.31 104 PRO A O 1
ATOM 783 N N . THR A 1 105 ? 11.046 -7.084 1.349 1.00 98.25 105 THR A N 1
ATOM 784 C CA . THR A 1 105 ? 10.203 -7.571 2.444 1.00 98.25 105 THR A CA 1
ATOM 785 C C . THR A 1 105 ? 8.848 -6.872 2.449 1.00 98.25 105 THR A C 1
ATOM 787 O O . THR A 1 105 ? 7.827 -7.542 2.564 1.00 98.25 105 THR A O 1
ATOM 790 N N . THR A 1 106 ? 8.807 -5.549 2.273 1.00 98.25 106 THR A N 1
ATOM 791 C CA . THR A 1 106 ? 7.557 -4.777 2.188 1.00 98.25 106 THR A CA 1
ATOM 792 C C . THR A 1 106 ? 6.661 -5.291 1.065 1.00 98.25 106 THR A C 1
ATOM 794 O O . THR A 1 106 ? 5.481 -5.542 1.300 1.00 98.25 106 THR A O 1
ATOM 797 N N . LEU A 1 107 ? 7.218 -5.508 -0.131 1.00 98.56 107 LEU A N 1
ATOM 798 C CA . LEU A 1 107 ? 6.488 -6.032 -1.284 1.00 98.56 107 LEU A CA 1
ATOM 799 C C . LEU A 1 107 ? 5.911 -7.416 -0.988 1.00 98.56 107 LEU A C 1
ATOM 801 O O . LEU A 1 107 ? 4.717 -7.618 -1.196 1.00 98.56 107 LEU A O 1
ATOM 805 N N . ARG A 1 108 ? 6.711 -8.343 -0.445 1.00 98.62 108 ARG A N 1
ATOM 806 C CA . ARG A 1 108 ? 6.238 -9.689 -0.070 1.00 98.62 108 ARG A CA 1
ATOM 807 C C . ARG A 1 108 ? 5.122 -9.642 0.968 1.00 98.62 108 ARG A C 1
ATOM 809 O O . ARG A 1 108 ? 4.109 -10.315 0.795 1.00 98.62 108 ARG A O 1
ATOM 816 N N . THR A 1 109 ? 5.274 -8.827 2.011 1.00 98.44 109 THR A N 1
ATOM 817 C CA . THR A 1 109 ? 4.261 -8.682 3.064 1.00 98.44 109 THR A CA 1
ATOM 818 C C . THR A 1 109 ? 2.962 -8.116 2.502 1.00 98.44 109 THR A C 1
ATOM 820 O O . THR A 1 109 ? 1.902 -8.690 2.741 1.00 98.44 109 THR A O 1
ATOM 823 N N . VAL A 1 110 ? 3.024 -7.041 1.707 1.00 98.38 110 VAL A N 1
ATOM 824 C CA . VAL A 1 110 ? 1.830 -6.489 1.047 1.00 98.38 110 VAL A CA 1
ATOM 825 C C . VAL A 1 110 ? 1.215 -7.534 0.120 1.00 98.38 110 VAL A C 1
ATOM 827 O O . VAL A 1 110 ? 0.015 -7.762 0.190 1.00 98.38 110 VAL A O 1
ATOM 830 N N . GLY A 1 111 ? 2.019 -8.224 -0.691 1.00 98.44 111 GLY A N 1
ATOM 831 C CA . GLY A 1 111 ? 1.572 -9.298 -1.577 1.00 98.44 111 GLY A CA 1
ATOM 832 C C . GLY A 1 111 ? 0.803 -10.399 -0.858 1.00 98.44 111 GLY A C 1
ATOM 833 O O . GLY A 1 111 ? -0.262 -10.797 -1.325 1.00 98.44 111 GLY A O 1
ATOM 834 N N . ALA A 1 112 ? 1.301 -10.851 0.293 1.00 98.38 112 ALA A N 1
ATOM 835 C CA . ALA A 1 112 ? 0.621 -11.841 1.118 1.00 98.38 112 ALA A CA 1
ATOM 836 C C . ALA A 1 112 ? -0.710 -11.306 1.669 1.00 98.38 112 ALA A C 1
ATOM 838 O O . ALA A 1 112 ? -1.735 -11.970 1.534 1.00 98.38 112 ALA A O 1
ATOM 839 N N . VAL A 1 113 ? -0.711 -10.085 2.218 1.00 97.62 113 VAL A N 1
ATOM 840 C CA . VAL A 1 113 ? -1.912 -9.430 2.769 1.00 97.62 113 VAL A CA 1
ATOM 841 C C . VAL A 1 113 ? -2.991 -9.252 1.705 1.00 97.62 113 VAL A C 1
ATOM 843 O O . VAL A 1 113 ? -4.167 -9.489 1.965 1.00 97.62 113 VAL A O 1
ATOM 846 N N . VAL A 1 114 ? -2.601 -8.850 0.495 1.00 96.94 114 VAL A N 1
ATOM 847 C CA . VAL A 1 114 ? -3.554 -8.564 -0.579 1.00 96.94 114 VAL A CA 1
ATOM 848 C C . VAL A 1 114 ? -3.846 -9.773 -1.460 1.00 96.94 114 VAL A C 1
ATOM 850 O O . VAL A 1 114 ? -4.601 -9.635 -2.416 1.00 96.94 114 VAL A O 1
ATOM 853 N N . GLY A 1 115 ? -3.277 -10.950 -1.181 1.00 97.44 115 GLY A N 1
ATOM 854 C CA . GLY A 1 115 ? -3.478 -12.164 -1.978 1.00 97.44 115 GLY A CA 1
ATOM 855 C C . GLY A 1 115 ? -2.959 -12.042 -3.417 1.00 97.44 115 GLY A C 1
ATOM 856 O O . GLY A 1 115 ? -3.662 -12.405 -4.357 1.00 97.44 115 GLY A O 1
ATOM 857 N N . ALA A 1 116 ? -1.769 -11.464 -3.591 1.00 98.12 116 ALA A N 1
ATOM 858 C CA . ALA A 1 116 ? -1.074 -11.266 -4.868 1.00 98.12 116 ALA A CA 1
ATOM 859 C C . ALA A 1 116 ? 0.423 -11.634 -4.759 1.00 98.12 116 ALA A C 1
ATOM 861 O O . ALA A 1 116 ? 1.300 -10.938 -5.278 1.00 98.12 116 ALA A O 1
ATOM 862 N N . SER A 1 117 ? 0.719 -12.728 -4.050 1.00 98.38 117 SER A N 1
ATOM 863 C CA . SER A 1 117 ? 2.083 -13.132 -3.686 1.00 98.38 117 SER A CA 1
ATOM 864 C C . SER A 1 117 ? 3.008 -13.350 -4.883 1.00 98.38 117 SER A C 1
ATOM 866 O O . SER A 1 117 ? 4.171 -12.976 -4.812 1.00 98.38 117 SER A O 1
ATOM 868 N N . GLU A 1 118 ? 2.517 -13.906 -5.994 1.00 98.38 118 GLU A N 1
ATOM 869 C CA . GLU A 1 118 ? 3.344 -14.162 -7.184 1.00 98.38 118 GLU A CA 1
ATOM 870 C C . GLU A 1 118 ? 3.868 -12.860 -7.808 1.00 98.38 118 GLU A C 1
ATOM 872 O O . GLU A 1 118 ? 5.070 -12.698 -8.035 1.00 98.38 118 GLU A O 1
ATOM 877 N N . ARG A 1 119 ? 2.973 -11.887 -8.021 1.00 98.25 119 ARG A N 1
ATOM 878 C CA . ARG A 1 119 ? 3.337 -10.567 -8.547 1.00 98.25 119 ARG A CA 1
ATOM 879 C C . ARG A 1 119 ? 4.279 -9.833 -7.596 1.00 98.25 119 ARG A C 1
ATOM 881 O O . ARG A 1 119 ? 5.265 -9.247 -8.044 1.00 98.25 119 ARG A O 1
ATOM 888 N N . ALA A 1 120 ? 3.980 -9.872 -6.302 1.00 98.50 120 ALA A N 1
ATOM 889 C CA . ALA A 1 120 ? 4.812 -9.259 -5.278 1.00 98.50 120 ALA A CA 1
ATOM 890 C C . ALA A 1 120 ? 6.214 -9.878 -5.210 1.00 98.50 120 ALA A C 1
ATOM 892 O O . ALA A 1 120 ? 7.188 -9.141 -5.103 1.00 98.50 120 ALA A O 1
ATOM 893 N N . GLU A 1 121 ? 6.332 -11.201 -5.330 1.00 98.69 121 GLU A N 1
ATOM 894 C CA . GLU A 1 121 ? 7.616 -11.904 -5.329 1.00 98.69 121 GLU A CA 1
ATOM 895 C C . GLU A 1 121 ? 8.476 -11.514 -6.536 1.00 98.69 121 GLU A C 1
ATOM 897 O O . GLU A 1 121 ? 9.667 -11.247 -6.383 1.00 98.69 121 GLU A O 1
ATOM 902 N N . ALA A 1 122 ? 7.882 -11.405 -7.729 1.00 98.62 122 ALA A N 1
ATOM 903 C CA . ALA A 1 122 ? 8.605 -10.948 -8.915 1.00 98.62 122 ALA A CA 1
ATOM 904 C C . ALA A 1 122 ? 9.185 -9.532 -8.730 1.00 98.62 122 ALA A C 1
ATOM 906 O O . ALA A 1 122 ? 10.340 -9.279 -9.078 1.00 98.62 122 ALA A O 1
ATOM 907 N N . LEU A 1 123 ? 8.406 -8.617 -8.142 1.00 98.31 123 LEU A N 1
ATOM 908 C CA . LEU A 1 123 ? 8.860 -7.257 -7.833 1.00 98.31 123 LEU A CA 1
ATOM 909 C C . LEU A 1 123 ? 9.908 -7.239 -6.712 1.00 98.31 123 LEU A C 1
ATOM 911 O O . LEU A 1 123 ? 10.872 -6.481 -6.792 1.00 98.31 123 LEU A O 1
ATOM 915 N N . ALA A 1 124 ? 9.744 -8.079 -5.688 1.00 98.50 124 ALA A N 1
ATOM 916 C CA . ALA A 1 124 ? 10.676 -8.179 -4.571 1.00 98.50 124 ALA A CA 1
ATOM 917 C C . ALA A 1 124 ? 12.059 -8.652 -5.030 1.00 98.50 124 ALA A C 1
ATOM 919 O O . ALA A 1 124 ? 13.052 -8.027 -4.671 1.00 98.50 124 ALA A O 1
ATOM 920 N N . ARG A 1 125 ? 12.124 -9.677 -5.890 1.00 98.56 125 ARG A N 1
ATOM 921 C CA . ARG A 1 125 ? 13.388 -10.148 -6.484 1.00 98.56 125 ARG A CA 1
ATOM 922 C C . ARG A 1 125 ? 14.074 -9.080 -7.321 1.00 98.56 125 ARG A C 1
ATOM 924 O O . ARG A 1 125 ? 15.292 -8.954 -7.279 1.00 98.56 125 ARG A O 1
ATOM 931 N N . TYR A 1 126 ? 13.300 -8.305 -8.081 1.00 98.06 126 TYR A N 1
ATOM 932 C CA . TYR A 1 126 ? 13.861 -7.179 -8.821 1.00 98.06 126 TYR A CA 1
ATOM 933 C C . TYR A 1 126 ? 14.457 -6.139 -7.868 1.00 98.06 126 TYR A C 1
ATOM 935 O O . TYR A 1 126 ? 15.583 -5.703 -8.079 1.00 98.06 126 TYR A O 1
ATOM 943 N N . ALA A 1 127 ? 13.737 -5.783 -6.799 1.00 97.56 127 ALA A N 1
ATOM 944 C CA . ALA A 1 127 ? 14.230 -4.850 -5.791 1.00 97.56 127 ALA A CA 1
ATOM 945 C C . ALA A 1 127 ? 15.517 -5.355 -5.107 1.00 97.56 127 ALA A C 1
ATOM 947 O O . ALA A 1 127 ? 16.434 -4.568 -4.917 1.00 97.56 127 ALA A O 1
ATOM 948 N N . GLU A 1 128 ? 15.627 -6.652 -4.802 1.00 97.44 128 GLU A N 1
ATOM 949 C CA . GLU A 1 128 ? 16.852 -7.260 -4.243 1.00 97.44 128 GLU A CA 1
ATOM 950 C C . GLU A 1 128 ? 18.061 -7.148 -5.169 1.00 97.44 128 GLU A C 1
ATOM 952 O O . GLU A 1 128 ? 19.187 -7.065 -4.696 1.00 97.44 128 GLU A O 1
ATOM 957 N N . ALA A 1 129 ? 17.844 -7.156 -6.484 1.00 97.31 129 ALA A N 1
ATOM 958 C CA . ALA A 1 129 ? 18.929 -7.082 -7.453 1.00 97.31 129 ALA A CA 1
ATOM 959 C C . ALA A 1 129 ? 19.478 -5.658 -7.655 1.00 97.31 129 ALA A C 1
ATOM 961 O O . ALA A 1 129 ? 20.552 -5.509 -8.237 1.00 97.31 129 ALA A O 1
ATOM 962 N N . VAL A 1 130 ? 18.740 -4.620 -7.238 1.00 95.81 130 VAL A N 1
ATOM 963 C CA . VAL A 1 130 ? 19.063 -3.211 -7.548 1.00 95.81 130 VAL A CA 1
ATOM 964 C C . VAL A 1 130 ? 19.272 -2.317 -6.323 1.00 95.81 130 VAL A C 1
ATOM 966 O O . VAL A 1 130 ? 19.665 -1.163 -6.498 1.00 95.81 130 VAL A O 1
ATOM 969 N N . LEU A 1 131 ? 18.982 -2.810 -5.116 1.00 88.94 131 LEU A N 1
ATOM 970 C CA . LEU A 1 131 ? 19.182 -2.111 -3.838 1.00 88.94 131 LEU A CA 1
ATOM 971 C C . LEU A 1 131 ? 20.485 -2.547 -3.168 1.00 88.94 131 LEU A C 1
ATOM 973 O O . LEU A 1 131 ? 21.131 -1.658 -2.569 1.00 88.94 131 LEU A O 1
#

Radius of gyration: 14.31 Å; Cα contacts (8 Å, |Δi|>4): 212; chains: 1; bounding box: 38×31×38 Å

Solvent-accessible surface area (backbone atoms only — not comparable to full-atom values): 7102 Å² total; per-residue (Å²): 52,38,31,27,19,67,59,17,32,56,53,41,49,76,49,46,48,90,52,51,69,34,29,37,61,57,65,49,85,85,49,36,84,81,40,64,64,83,66,45,67,41,48,62,66,33,16,64,47,71,92,80,53,69,46,56,69,68,63,51,54,75,65,65,42,79,29,36,36,34,36,33,76,80,46,73,71,50,49,55,48,37,52,49,49,20,73,75,61,72,34,52,50,48,80,41,62,51,53,74,94,44,41,33,59,37,33,39,52,51,12,56,76,70,74,32,46,70,57,10,43,58,52,16,56,54,42,66,75,76,112

Nearest PDB structures (foldseek):
  4o0l-assembly1_D  TM=7.335E-01  e=4.385E-01  Rhodotorula mucilaginosa
  4dja-assembly1_A  TM=5.081E-01  e=6.327E-01  Agrobacterium fabrum str. C58
  6ux3-assembly1_B  TM=6.240E-01  e=2.147E+00  Enterobacter cloacae subsp. cloacae ATCC 13047
  8sue-assembly1_B  TM=5.934E-01  e=2.283E+00  Homo sapiens
  6gq3-assembly2_B  TM=5.244E-01  e=2.020E+00  Homo sapiens

pLDDT: mean 95.05, std 4.61, range [69.69, 98.69]